Protein AF-A0A7J4LUE6-F1 (afdb_monomer_lite)

pLDDT: mean 76.06, std 13.0, range [49.84, 93.25]

Foldseek 3Di:
DDDDDDDDPVVVVVLVVLCVVVVHPDSVVSVVVVVVVVPPPPPPCVCVVDDDDPCVVCVVVDPPVVPD

Radius of gyration: 22.31 Å; chains: 1; bounding box: 38×34×65 Å

Secondary structure (DSSP, 8-state):
--------HHHHHHHHHHHHHTT-SSHHHHHHHHHHHHSS-----TTTT----HHHHHTTSS-TTTT-

Sequence (68 aa):
MSTTIQVSEPMLQRLKLAREQFEVETYEELLKVLLKKATKPTKSMYGAGGKIDRADLMKDLRDKSDRY

Structure (mmCIF, N/CA/C/O backbone):
data_AF-A0A7J4LUE6-F1
#
_entry.id   AF-A0A7J4LUE6-F1
#
loop_
_atom_site.group_PDB
_atom_site.id
_atom_site.type_symbol
_atom_site.label_atom_id
_atom_site.label_alt_id
_atom_site.label_comp_id
_atom_site.label_asym_id
_atom_site.label_entity_id
_atom_site.label_seq_id
_atom_site.pdbx_PDB_ins_code
_atom_site.Cartn_x
_atom_site.Cartn_y
_atom_site.Cartn_z
_atom_site.occupancy
_atom_site.B_iso_or_equiv
_atom_site.auth_seq_id
_atom_site.auth_comp_id
_atom_site.auth_asym_id
_atom_site.auth_atom_id
_atom_site.pdbx_PDB_model_num
ATOM 1 N N . MET A 1 1 ? -21.010 -2.715 3.036 1.00 60.94 1 MET A N 1
ATOM 2 C CA . MET A 1 1 ? -20.733 -3.933 2.247 1.00 60.94 1 MET A CA 1
ATOM 3 C C . MET A 1 1 ? -19.364 -4.434 2.658 1.00 60.94 1 MET A C 1
ATOM 5 O O . MET A 1 1 ? -18.428 -3.648 2.599 1.00 60.94 1 MET A O 1
ATOM 9 N N . SER A 1 2 ? -19.258 -5.667 3.145 1.00 73.19 2 SER A N 1
ATOM 10 C CA . SER A 1 2 ? -17.970 -6.298 3.438 1.00 73.19 2 SER A CA 1
ATOM 11 C C . SER A 1 2 ? -17.449 -6.967 2.168 1.00 73.19 2 SER A C 1
ATOM 13 O O . SER A 1 2 ? -18.162 -7.742 1.535 1.00 73.19 2 SER A O 1
ATOM 15 N N . THR A 1 3 ? -16.214 -6.652 1.783 1.00 79.00 3 THR A N 1
ATOM 16 C CA . THR A 1 3 ? -15.547 -7.288 0.642 1.00 79.00 3 THR A CA 1
ATOM 17 C C . THR A 1 3 ? -14.511 -8.259 1.180 1.00 79.00 3 THR A C 1
ATOM 19 O O . THR A 1 3 ? -13.537 -7.848 1.807 1.00 79.00 3 THR A O 1
ATOM 22 N N . THR A 1 4 ? -14.713 -9.552 0.943 1.00 84.00 4 THR A N 1
ATOM 23 C CA . THR A 1 4 ? -13.717 -10.573 1.277 1.00 84.00 4 THR A CA 1
ATOM 24 C C . THR A 1 4 ? -12.685 -10.651 0.160 1.00 84.00 4 THR A C 1
ATOM 26 O O . THR A 1 4 ? -13.039 -10.780 -1.009 1.00 84.00 4 THR A O 1
ATOM 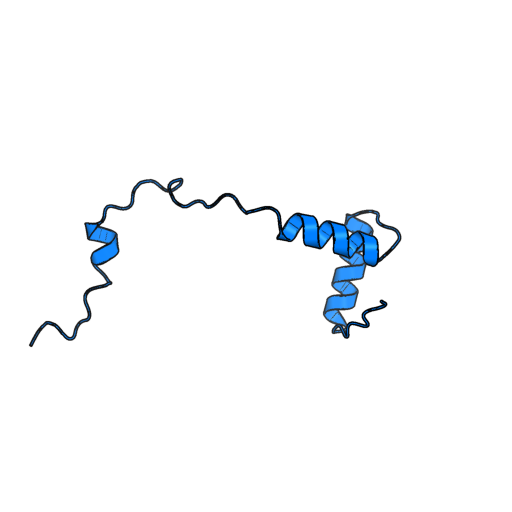29 N N . ILE A 1 5 ? -11.403 -10.579 0.518 1.00 83.19 5 ILE A N 1
ATOM 30 C CA . ILE A 1 5 ? -10.288 -10.643 -0.429 1.00 83.19 5 ILE A CA 1
ATOM 31 C C . ILE A 1 5 ? -9.437 -11.855 -0.072 1.00 83.19 5 ILE A C 1
ATOM 33 O O . ILE A 1 5 ? -9.044 -12.026 1.081 1.00 83.19 5 ILE A O 1
ATOM 37 N N . GLN A 1 6 ? -9.143 -12.690 -1.064 1.00 87.94 6 GLN A N 1
ATOM 38 C CA . GLN A 1 6 ? -8.185 -13.778 -0.913 1.00 87.94 6 GLN A CA 1
ATOM 39 C C . GLN A 1 6 ? -6.780 -13.245 -1.185 1.00 87.94 6 GLN A C 1
ATOM 41 O O . GLN A 1 6 ? -6.535 -12.598 -2.203 1.00 87.94 6 GLN A O 1
ATOM 46 N N . VAL A 1 7 ? -5.856 -13.510 -0.267 1.00 87.12 7 VAL A N 1
ATOM 47 C CA . VAL A 1 7 ? -4.451 -13.115 -0.386 1.00 87.12 7 VAL A CA 1
ATOM 48 C C . VAL A 1 7 ? -3.559 -14.331 -0.203 1.00 87.12 7 VAL A C 1
ATOM 50 O O . VAL A 1 7 ? -3.885 -15.242 0.555 1.00 87.12 7 VAL A O 1
ATOM 53 N N . SER A 1 8 ? -2.425 -14.343 -0.897 1.00 92.50 8 SER A N 1
ATOM 54 C CA . SER A 1 8 ? -1.421 -15.388 -0.720 1.00 92.50 8 SER A CA 1
ATOM 55 C C . SER A 1 8 ? -0.731 -15.264 0.645 1.00 92.50 8 SER A C 1
ATOM 57 O O . SER A 1 8 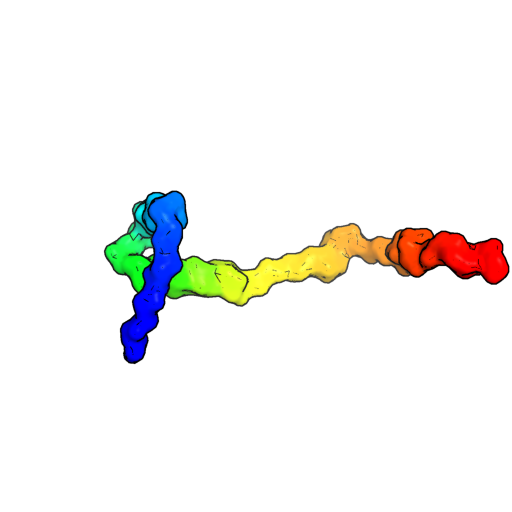? -0.596 -14.166 1.194 1.00 92.50 8 SER A O 1
ATOM 59 N N . GLU A 1 9 ? -0.246 -16.382 1.191 1.00 90.00 9 GLU A N 1
ATOM 60 C CA . GLU A 1 9 ? 0.466 -16.400 2.479 1.00 90.00 9 GLU A CA 1
ATOM 61 C C . GLU A 1 9 ? 1.670 -15.439 2.539 1.00 90.00 9 GLU A C 1
ATOM 63 O O . GLU A 1 9 ? 1.795 -14.714 3.533 1.00 90.00 9 GLU A O 1
ATOM 68 N N . PRO A 1 10 ? 2.517 -15.317 1.492 1.00 93.25 10 PRO A N 1
ATOM 69 C CA . PRO A 1 10 ? 3.614 -14.350 1.505 1.00 93.25 10 PRO A CA 1
ATOM 70 C C . PRO A 1 10 ? 3.120 -12.902 1.587 1.00 93.25 10 PRO A C 1
ATOM 72 O O . PRO A 1 10 ? 3.760 -12.049 2.204 1.00 93.25 10 PRO A O 1
ATOM 75 N N . MET A 1 11 ? 1.967 -12.606 0.981 1.00 88.44 11 MET A N 1
ATOM 76 C CA . MET A 1 11 ? 1.375 -11.273 1.036 1.00 88.44 11 MET A CA 1
ATOM 77 C C . MET A 1 11 ? 0.831 -10.964 2.434 1.00 88.44 11 MET A C 1
ATOM 79 O O . MET A 1 11 ? 0.997 -9.847 2.921 1.00 88.44 11 MET A O 1
ATOM 83 N N . LEU A 1 12 ? 0.264 -11.959 3.122 1.00 89.75 12 LEU A N 1
ATOM 84 C CA . LEU A 1 12 ? -0.174 -11.817 4.511 1.00 89.75 12 LEU A CA 1
ATOM 85 C C . LEU A 1 12 ? 0.996 -11.450 5.440 1.00 89.75 12 LEU A C 1
ATOM 87 O O . LEU A 1 12 ? 0.857 -10.568 6.286 1.00 89.75 12 LEU A O 1
ATOM 91 N N . GLN A 1 13 ? 2.161 -12.082 5.264 1.00 91.25 13 GLN A N 1
ATOM 92 C CA . GLN A 1 13 ? 3.363 -11.752 6.042 1.00 91.25 13 GLN A CA 1
ATOM 93 C C . GLN A 1 13 ? 3.807 -10.303 5.808 1.00 91.25 13 GLN A C 1
ATOM 95 O O . GLN A 1 13 ? 4.082 -9.575 6.760 1.00 91.25 13 GLN A O 1
ATOM 100 N N . ARG A 1 14 ? 3.796 -9.847 4.550 1.00 90.75 14 ARG A N 1
ATOM 101 C CA . ARG A 1 14 ? 4.111 -8.451 4.209 1.00 90.75 14 ARG A CA 1
ATOM 102 C C . ARG A 1 14 ? 3.124 -7.463 4.826 1.00 90.75 14 ARG A C 1
ATOM 104 O O . ARG A 1 14 ? 3.546 -6.412 5.295 1.00 90.75 14 ARG A O 1
ATOM 111 N N . LEU A 1 15 ? 1.833 -7.795 4.858 1.00 89.00 15 LEU A N 1
ATOM 112 C CA . LEU A 1 15 ? 0.814 -6.953 5.492 1.00 89.00 15 LEU A CA 1
ATOM 113 C C . LEU A 1 15 ? 1.003 -6.859 7.010 1.00 89.00 15 LEU A C 1
ATOM 115 O O . LEU A 1 15 ? 0.797 -5.785 7.566 1.00 89.00 15 LEU A O 1
ATOM 119 N N . LYS A 1 16 ? 1.438 -7.936 7.677 1.00 89.50 16 LYS A N 1
ATOM 120 C CA . LYS A 1 16 ? 1.783 -7.904 9.109 1.00 89.50 16 LYS A CA 1
ATOM 121 C C . LYS A 1 16 ? 2.959 -6.968 9.390 1.00 89.50 16 LYS A C 1
ATOM 123 O O . LYS A 1 16 ? 2.835 -6.093 10.238 1.00 89.50 16 LYS A O 1
ATOM 128 N N . LEU A 1 17 ? 4.041 -7.090 8.619 1.00 91.25 17 LEU A N 1
ATOM 129 C CA . LEU A 1 17 ? 5.205 -6.202 8.738 1.00 91.25 17 LEU A CA 1
ATOM 130 C C . LEU A 1 17 ? 4.835 -4.740 8.462 1.00 91.25 17 LEU A C 1
ATOM 132 O O . LEU A 1 17 ? 5.243 -3.837 9.183 1.00 91.25 17 LEU A O 1
ATOM 136 N N . ALA A 1 18 ? 4.017 -4.499 7.435 1.00 88.44 18 ALA A N 1
ATOM 137 C CA . ALA A 1 18 ? 3.537 -3.160 7.126 1.00 88.44 18 ALA A CA 1
ATOM 138 C C . ALA A 1 18 ? 2.650 -2.596 8.249 1.00 88.44 18 ALA A C 1
ATOM 140 O O . ALA A 1 18 ? 2.699 -1.400 8.521 1.00 88.44 18 ALA A O 1
ATOM 141 N N . ARG A 1 19 ? 1.868 -3.443 8.927 1.00 91.12 19 ARG A N 1
ATOM 142 C CA . ARG A 1 19 ? 1.053 -3.035 10.074 1.00 91.12 19 ARG A CA 1
ATOM 143 C C . ARG A 1 19 ? 1.915 -2.526 11.228 1.00 91.12 19 ARG A C 1
ATOM 145 O O . ARG A 1 19 ? 1.612 -1.476 11.780 1.00 91.12 19 ARG A O 1
ATOM 152 N N . GLU A 1 20 ? 2.994 -3.239 11.541 1.00 90.25 20 GLU A N 1
ATOM 153 C CA . GLU A 1 20 ? 3.973 -2.825 12.554 1.00 90.25 20 GLU A CA 1
ATOM 154 C C . GLU A 1 20 ? 4.683 -1.531 12.143 1.00 90.25 20 GLU A C 1
ATOM 156 O O . GLU A 1 20 ? 4.788 -0.604 12.937 1.00 90.25 20 GLU A O 1
ATOM 161 N N . GLN A 1 21 ? 5.092 -1.421 10.877 1.00 89.88 21 GLN A N 1
ATOM 162 C CA . GLN A 1 21 ? 5.786 -0.240 10.359 1.00 89.88 21 GLN A CA 1
ATOM 163 C C . GLN A 1 21 ? 4.935 1.039 10.391 1.00 89.88 21 GLN A C 1
ATOM 165 O O . GLN A 1 21 ? 5.479 2.136 10.522 1.00 89.88 21 GLN A O 1
ATOM 170 N N . PHE A 1 22 ? 3.621 0.919 10.193 1.00 87.44 22 PHE A N 1
ATOM 171 C CA . PHE A 1 22 ? 2.700 2.058 10.193 1.00 87.44 22 PHE A CA 1
ATOM 172 C C . PHE A 1 22 ? 1.962 2.248 11.520 1.00 87.44 22 PHE A C 1
ATOM 174 O O . PHE A 1 22 ? 1.14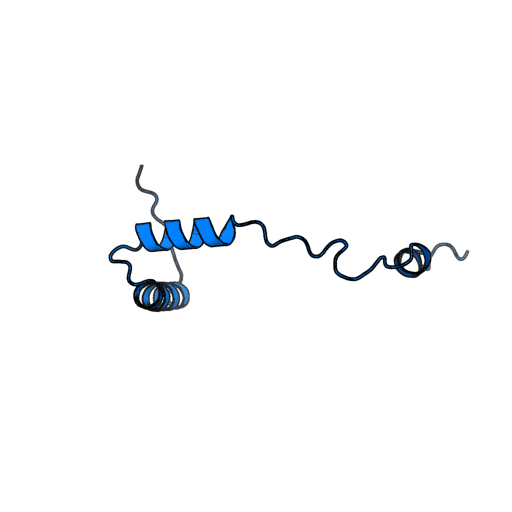8 3.164 11.592 1.00 87.44 22 PHE A O 1
ATOM 181 N N . GLU A 1 23 ? 2.246 1.418 12.531 1.00 89.44 23 GLU A N 1
ATOM 182 C CA . GLU A 1 23 ? 1.637 1.475 13.869 1.00 89.44 23 GLU A CA 1
ATOM 183 C C . GLU A 1 23 ? 0.099 1.538 13.827 1.00 89.44 23 GLU A C 1
ATOM 185 O O . GLU A 1 23 ? -0.537 2.287 14.563 1.00 89.44 23 GLU A O 1
ATOM 190 N N . VAL A 1 24 ? -0.518 0.762 12.928 1.00 89.69 24 VAL A N 1
ATOM 191 C CA . VAL A 1 24 ? -1.982 0.723 12.768 1.00 89.69 24 VAL A CA 1
ATOM 192 C C . VAL A 1 24 ? -2.578 -0.522 13.415 1.00 89.69 24 VAL A C 1
ATOM 194 O O . VAL A 1 24 ? -2.029 -1.620 13.312 1.00 89.69 24 VAL A O 1
ATOM 197 N N . GLU A 1 25 ? -3.730 -0.378 14.062 1.00 84.69 25 GLU A N 1
ATOM 198 C CA . GLU A 1 25 ? -4.363 -1.477 14.800 1.00 84.69 25 GLU A CA 1
ATOM 199 C C . GLU A 1 25 ? -5.074 -2.449 13.846 1.00 84.69 25 GLU A C 1
ATOM 201 O O .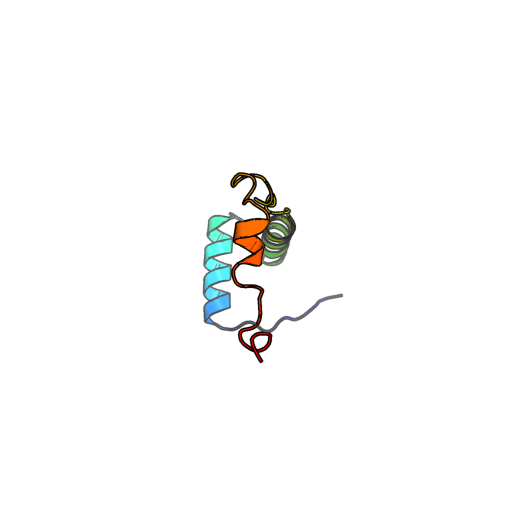 GLU A 1 25 ? -5.006 -3.677 14.007 1.00 84.69 25 GLU A O 1
ATOM 206 N N . THR A 1 26 ? -5.698 -1.912 12.791 1.00 88.56 26 THR A N 1
ATOM 207 C CA . THR A 1 26 ? -6.526 -2.686 11.858 1.00 88.56 26 THR A CA 1
ATOM 208 C C . THR A 1 26 ? -5.940 -2.773 10.445 1.00 88.56 26 THR A C 1
ATOM 210 O O . THR A 1 26 ? -5.265 -1.871 9.944 1.00 88.56 26 THR A O 1
ATOM 213 N N . TYR A 1 27 ? -6.245 -3.869 9.740 1.00 86.88 27 TYR A N 1
ATOM 214 C CA . TYR A 1 27 ? -5.882 -4.006 8.323 1.00 86.88 27 TYR A CA 1
ATOM 215 C C . TYR A 1 27 ? -6.637 -3.016 7.425 1.00 86.88 27 TYR A C 1
ATOM 217 O O . TYR A 1 27 ? -6.125 -2.634 6.375 1.00 86.88 27 TYR A O 1
ATOM 225 N N . GLU A 1 28 ? -7.828 -2.569 7.825 1.00 85.88 28 GLU A N 1
ATOM 226 C CA . GLU A 1 28 ? -8.584 -1.564 7.073 1.00 85.88 28 GLU A CA 1
ATOM 227 C C . GLU A 1 28 ? -7.873 -0.207 7.065 1.00 85.88 28 GLU A C 1
ATOM 229 O O . GLU A 1 28 ? -7.783 0.447 6.023 1.00 85.88 28 GLU A O 1
ATOM 234 N N . GLU A 1 29 ? -7.322 0.211 8.205 1.00 85.81 29 GLU A N 1
ATOM 235 C CA . GLU A 1 29 ? -6.519 1.432 8.307 1.00 85.81 29 GLU A CA 1
ATOM 236 C C . GLU A 1 29 ? -5.239 1.325 7.489 1.00 85.81 29 GLU A C 1
ATOM 238 O O . GLU A 1 29 ? -4.916 2.246 6.733 1.00 85.81 29 GLU A O 1
ATOM 243 N N . LEU A 1 30 ? -4.566 0.172 7.555 1.00 88.88 30 LEU A N 1
ATOM 244 C CA . LEU A 1 30 ? -3.403 -0.103 6.718 1.00 88.88 30 LEU A CA 1
ATOM 245 C C . LEU A 1 30 ? -3.741 0.062 5.230 1.00 88.88 30 LEU A C 1
ATOM 247 O O . LEU A 1 30 ? -3.026 0.754 4.505 1.00 88.88 30 LEU A O 1
ATOM 251 N N . LEU A 1 31 ? -4.852 -0.519 4.771 1.00 87.62 31 LEU A N 1
ATOM 252 C CA . LEU A 1 31 ? -5.292 -0.407 3.379 1.00 87.62 31 LEU A CA 1
ATOM 253 C C . LEU A 1 31 ? -5.599 1.044 2.992 1.00 87.62 31 LEU A C 1
ATOM 255 O O . LEU A 1 31 ? -5.198 1.470 1.910 1.00 87.62 31 LEU A O 1
ATOM 259 N N . LYS A 1 32 ? -6.228 1.840 3.866 1.00 87.12 32 LYS A N 1
ATOM 260 C CA . LYS A 1 32 ? -6.454 3.279 3.616 1.00 87.12 32 LYS A CA 1
ATOM 261 C C . LYS A 1 32 ? -5.138 4.046 3.473 1.00 87.12 32 LYS A C 1
ATOM 263 O O . LYS A 1 32 ? -5.016 4.886 2.577 1.00 87.12 32 LYS A O 1
ATOM 268 N N . VAL A 1 33 ? -4.143 3.752 4.312 1.00 86.94 33 VAL A N 1
ATOM 269 C CA . VAL A 1 33 ? -2.805 4.361 4.229 1.00 86.94 33 VAL A CA 1
ATOM 270 C C . VAL A 1 33 ? -2.115 3.977 2.921 1.00 86.94 33 VAL A C 1
ATOM 272 O O . VAL A 1 33 ? -1.584 4.849 2.228 1.00 86.94 33 VAL A O 1
ATOM 275 N N . LEU A 1 34 ? -2.153 2.694 2.555 1.00 86.50 34 LEU A N 1
ATOM 276 C CA . LEU A 1 34 ? -1.558 2.190 1.318 1.00 86.50 34 LEU A CA 1
ATOM 277 C C . LEU A 1 34 ? -2.234 2.785 0.082 1.00 86.50 34 LEU A C 1
ATOM 279 O O . LEU A 1 34 ? -1.538 3.269 -0.808 1.00 86.50 34 LEU A O 1
ATOM 283 N N . LEU A 1 35 ? -3.567 2.842 0.053 1.00 85.69 35 LEU A N 1
ATOM 284 C CA . LEU A 1 35 ? -4.321 3.472 -1.029 1.00 85.69 35 LEU A CA 1
ATOM 285 C C . LEU A 1 35 ? -3.973 4.952 -1.149 1.00 85.69 35 LEU A C 1
ATOM 287 O O . LEU A 1 35 ? -3.659 5.405 -2.241 1.00 85.69 35 LEU A O 1
ATOM 291 N N . LYS A 1 36 ? -3.929 5.695 -0.037 1.00 85.25 36 LYS A N 1
ATOM 292 C CA . LYS A 1 36 ? -3.527 7.110 -0.039 1.00 85.25 36 LYS A CA 1
ATOM 293 C C . LYS A 1 36 ? -2.093 7.313 -0.535 1.00 85.25 36 LYS A C 1
ATOM 295 O O . LYS A 1 36 ? -1.791 8.356 -1.105 1.00 85.25 36 LYS A O 1
ATOM 300 N N . LYS A 1 37 ? -1.189 6.360 -0.299 1.00 80.50 37 LYS A N 1
ATOM 301 C CA . LYS A 1 37 ? 0.181 6.405 -0.832 1.00 80.50 37 LYS A CA 1
ATOM 302 C C . LYS A 1 37 ? 0.234 6.063 -2.317 1.00 80.50 37 LYS A C 1
ATOM 304 O O . LYS A 1 37 ? 0.951 6.740 -3.041 1.00 80.50 37 LYS A O 1
ATOM 309 N N . ALA A 1 38 ? -0.528 5.067 -2.759 1.00 78.75 38 ALA A N 1
ATOM 310 C CA . ALA A 1 38 ? -0.598 4.659 -4.158 1.00 78.75 38 ALA A CA 1
ATOM 311 C C . ALA A 1 38 ? -1.282 5.714 -5.043 1.00 78.75 38 ALA A C 1
ATOM 313 O O . ALA A 1 38 ? -0.883 5.910 -6.185 1.00 78.75 38 ALA A O 1
ATOM 314 N N . THR A 1 39 ? -2.286 6.420 -4.513 1.00 72.56 39 THR A N 1
ATOM 315 C CA . THR A 1 39 ? -3.009 7.480 -5.232 1.00 72.56 39 THR A CA 1
ATOM 316 C C . THR A 1 39 ? -2.301 8.825 -5.215 1.00 72.56 39 THR A C 1
ATOM 318 O O . THR A 1 39 ? -2.711 9.722 -5.953 1.00 72.56 39 THR A O 1
ATOM 321 N N . LYS A 1 40 ? -1.240 9.005 -4.413 1.00 68.00 40 LYS A N 1
ATOM 322 C CA . LYS A 1 40 ? -0.390 10.188 -4.559 1.00 68.00 40 LYS A CA 1
ATOM 323 C C . LYS A 1 40 ? 0.252 10.113 -5.942 1.00 68.00 40 LYS A C 1
ATOM 325 O O . LYS A 1 40 ? 1.024 9.182 -6.171 1.00 68.00 40 LYS A O 1
ATOM 330 N N . PRO A 1 41 ? -0.023 11.069 -6.849 1.00 61.94 41 PRO A N 1
ATOM 331 C CA . PRO A 1 41 ? 0.646 11.085 -8.132 1.00 61.94 41 PRO A CA 1
ATOM 332 C C . PRO A 1 41 ? 2.141 11.201 -7.853 1.00 61.94 41 PRO A C 1
ATOM 334 O O . PRO A 1 41 ? 2.611 12.196 -7.292 1.00 61.94 41 PRO A O 1
ATOM 337 N N . THR A 1 42 ? 2.896 10.166 -8.210 1.00 63.81 42 THR A N 1
ATOM 338 C CA . THR A 1 42 ? 4.337 10.302 -8.380 1.00 63.81 42 THR A CA 1
ATOM 339 C C . THR A 1 42 ? 4.519 11.456 -9.346 1.00 63.81 42 THR A C 1
ATOM 341 O O . THR A 1 42 ? 3.985 11.393 -10.456 1.00 63.81 42 THR A O 1
ATOM 344 N N . LYS A 1 43 ? 5.177 12.542 -8.908 1.00 59.50 43 LYS A N 1
ATOM 345 C CA . LYS A 1 43 ? 5.477 13.669 -9.795 1.00 59.50 43 LYS A CA 1
ATOM 346 C C . LYS A 1 43 ? 6.076 13.072 -11.056 1.00 59.50 43 LYS A C 1
ATOM 348 O O . LYS A 1 43 ? 7.106 12.403 -10.993 1.00 59.50 43 LYS A O 1
ATOM 353 N N . SER A 1 44 ? 5.372 13.248 -12.166 1.00 60.03 44 SER A N 1
ATOM 354 C CA . SER A 1 44 ? 5.861 12.802 -13.451 1.00 60.03 44 SER A CA 1
ATOM 355 C C . SER A 1 44 ? 7.214 13.471 -13.658 1.00 60.03 44 SER A C 1
ATOM 357 O O . SER A 1 44 ? 7.304 14.696 -13.649 1.00 60.03 44 SER A O 1
ATOM 359 N N . MET A 1 45 ? 8.274 12.678 -13.803 1.00 62.25 45 MET A N 1
ATOM 360 C CA . MET A 1 45 ? 9.599 13.194 -14.164 1.00 62.25 45 MET A CA 1
ATOM 361 C C . MET A 1 45 ? 9.644 13.619 -15.643 1.00 62.25 45 MET A C 1
ATOM 363 O O . MET A 1 45 ? 10.706 13.958 -16.163 1.00 62.25 45 MET A O 1
ATOM 367 N N . TYR A 1 46 ? 8.496 13.613 -16.330 1.00 57.62 46 TYR A N 1
ATOM 368 C CA . TYR A 1 46 ? 8.346 14.102 -17.690 1.00 57.62 46 TYR A CA 1
ATOM 369 C C . TYR A 1 46 ? 8.642 15.607 -17.716 1.00 57.62 46 TYR A C 1
ATOM 371 O O . TYR A 1 46 ? 7.888 16.419 -17.186 1.00 57.62 46 TYR A O 1
ATOM 379 N N . GLY A 1 47 ? 9.802 15.955 -18.276 1.00 57.12 47 GLY A N 1
ATOM 380 C CA . GLY A 1 47 ? 10.350 17.315 -18.304 1.00 57.12 47 GLY A CA 1
ATOM 381 C C . GLY A 1 47 ? 11.417 17.622 -17.243 1.00 57.12 47 GLY A C 1
ATOM 382 O O . GLY A 1 47 ? 12.119 18.617 -17.394 1.00 57.12 47 GLY A O 1
ATOM 383 N N . ALA A 1 48 ? 11.602 16.780 -16.217 1.00 60.16 48 ALA A N 1
ATOM 384 C CA . ALA A 1 48 ? 12.654 16.965 -15.205 1.00 60.16 48 ALA A CA 1
ATOM 385 C C . ALA A 1 48 ? 14.034 16.453 -15.672 1.00 60.16 48 ALA A C 1
ATOM 387 O O . ALA A 1 48 ? 15.059 16.940 -15.208 1.00 60.16 48 ALA A O 1
ATOM 388 N N . GLY A 1 49 ? 14.063 15.503 -16.614 1.00 59.97 49 GLY A N 1
ATOM 389 C CA . GLY A 1 49 ? 15.285 14.918 -17.188 1.00 59.97 49 GLY A CA 1
ATOM 390 C C . GLY A 1 49 ? 15.918 15.708 -18.341 1.00 59.97 49 GLY A C 1
ATOM 391 O O . GLY A 1 49 ? 16.684 15.134 -19.107 1.00 59.97 49 GLY A O 1
ATOM 392 N N . GLY A 1 50 ? 15.587 16.994 -18.497 1.00 61.22 50 GLY A N 1
ATOM 393 C CA . GLY A 1 50 ? 15.980 17.778 -19.669 1.00 61.22 50 GLY A CA 1
ATOM 394 C C . GLY A 1 50 ? 15.151 17.427 -20.910 1.00 61.22 50 GLY A C 1
ATOM 395 O O . GLY A 1 50 ? 14.536 16.365 -21.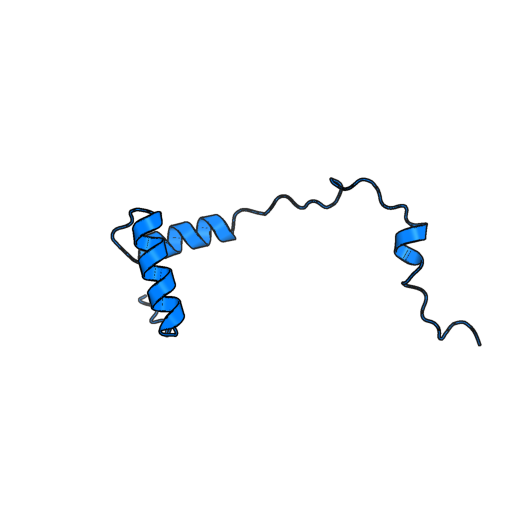008 1.00 61.22 50 GLY A O 1
ATOM 396 N N . LYS A 1 51 ? 15.071 18.364 -21.859 1.00 67.50 51 LYS A N 1
ATOM 397 C CA . LYS A 1 51 ? 14.406 18.129 -23.144 1.00 67.50 51 LYS A CA 1
ATOM 398 C C . LYS A 1 51 ? 15.287 17.171 -23.946 1.00 67.50 51 LYS A C 1
ATOM 400 O O . LYS A 1 51 ? 16.326 17.592 -24.440 1.00 67.50 51 LYS A O 1
ATOM 405 N N . ILE A 1 52 ? 14.894 15.904 -24.049 1.00 66.94 52 ILE A N 1
ATOM 406 C CA . ILE A 1 52 ? 15.463 15.008 -25.061 1.00 66.94 52 ILE A CA 1
ATOM 407 C C . ILE A 1 52 ? 15.086 15.609 -26.413 1.00 66.94 52 ILE A C 1
ATOM 409 O O . ILE A 1 52 ? 13.914 15.935 -26.638 1.00 66.94 52 ILE A O 1
ATOM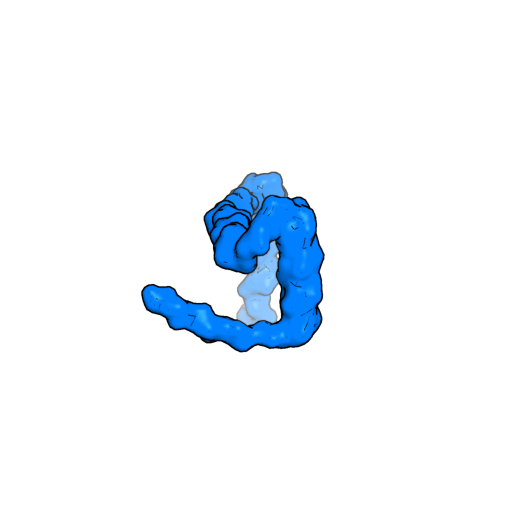 413 N N . ASP A 1 53 ? 16.078 15.828 -27.272 1.00 66.56 53 ASP A N 1
ATOM 414 C CA . ASP A 1 53 ? 15.828 16.431 -28.570 1.00 66.56 53 ASP A CA 1
ATOM 415 C C . ASP A 1 53 ? 14.966 15.487 -29.416 1.00 66.56 53 ASP A C 1
ATOM 417 O O . ASP A 1 53 ? 15.099 14.258 -29.372 1.00 66.56 53 ASP A O 1
ATOM 421 N N . ARG A 1 54 ? 14.033 16.054 -30.180 1.00 65.75 54 ARG A N 1
ATOM 422 C CA . ARG A 1 54 ? 13.011 15.272 -30.894 1.00 65.75 54 ARG A CA 1
ATOM 423 C C . ARG A 1 54 ? 13.643 14.321 -31.918 1.00 65.75 54 ARG A C 1
ATOM 425 O O . ARG A 1 54 ? 13.060 13.282 -32.218 1.00 65.75 54 ARG A O 1
ATOM 432 N N . ALA A 1 55 ? 14.828 14.666 -32.421 1.00 68.88 55 ALA A N 1
ATOM 433 C CA . ALA A 1 55 ? 15.618 13.839 -33.326 1.00 68.88 55 ALA A CA 1
ATOM 434 C C . ALA A 1 55 ? 16.107 12.535 -32.671 1.00 68.88 55 ALA A C 1
ATOM 436 O O . ALA A 1 55 ? 16.009 11.479 -33.293 1.00 68.88 55 ALA A O 1
ATOM 437 N N . ASP A 1 56 ? 16.557 12.585 -31.414 1.00 70.12 56 ASP A N 1
ATOM 438 C CA . ASP A 1 56 ? 17.032 11.400 -30.691 1.00 70.12 56 ASP A CA 1
ATOM 439 C C . ASP A 1 56 ? 15.877 10.474 -30.302 1.00 70.12 56 ASP A C 1
ATOM 441 O O . ASP A 1 56 ? 16.002 9.257 -30.407 1.00 70.12 56 ASP A O 1
ATOM 445 N N . LEU A 1 57 ? 14.717 11.039 -29.950 1.00 69.38 57 LEU A N 1
ATOM 446 C CA . LEU A 1 57 ? 13.507 10.258 -29.670 1.00 69.38 57 LEU A CA 1
ATOM 447 C C . LEU A 1 57 ? 13.008 9.494 -30.913 1.00 69.38 57 LEU A C 1
ATOM 449 O O . LEU A 1 57 ? 12.492 8.386 -30.801 1.00 69.38 57 LEU A O 1
ATOM 453 N N . MET A 1 58 ? 13.152 10.089 -32.102 1.00 71.00 58 MET A N 1
ATOM 454 C CA . MET A 1 58 ? 12.670 9.529 -33.372 1.00 71.00 58 MET A CA 1
ATOM 455 C C . MET A 1 58 ? 13.669 8.594 -34.062 1.00 71.00 58 MET A C 1
ATOM 457 O O . MET A 1 58 ? 13.306 7.928 -35.032 1.00 71.00 58 MET A O 1
ATOM 461 N N . LYS A 1 59 ? 14.915 8.528 -33.582 1.00 67.25 59 LYS A N 1
ATOM 462 C CA . LYS A 1 59 ? 15.994 7.740 -34.193 1.00 67.25 59 LYS A CA 1
ATOM 463 C C . LYS A 1 59 ? 15.684 6.240 -34.242 1.00 67.25 59 LYS A C 1
ATOM 465 O O . LYS A 1 59 ? 16.001 5.595 -35.239 1.00 67.25 59 LYS A O 1
ATOM 470 N N . ASP A 1 60 ? 15.007 5.730 -33.215 1.00 63.97 60 ASP A N 1
ATOM 471 C CA . ASP A 1 60 ? 14.662 4.309 -33.079 1.00 63.97 60 ASP A CA 1
ATOM 472 C C . ASP A 1 60 ? 13.202 3.994 -33.455 1.00 63.97 60 ASP A C 1
ATOM 474 O O . ASP A 1 60 ? 12.810 2.832 -33.481 1.00 63.97 60 ASP A O 1
ATOM 478 N N . LEU A 1 61 ? 12.398 5.014 -33.785 1.00 66.31 61 LEU A N 1
ATOM 479 C CA . LEU A 1 61 ? 11.005 4.858 -34.237 1.00 66.31 61 LEU A CA 1
ATOM 480 C C . LEU A 1 61 ? 10.886 4.623 -35.748 1.00 66.31 61 LEU A C 1
ATOM 482 O O . LEU A 1 61 ? 9.787 4.425 -36.261 1.00 66.31 61 LEU A O 1
ATOM 486 N N . ARG A 1 62 ? 12.003 4.673 -36.481 1.00 61.25 62 ARG A N 1
ATOM 487 C CA . ARG A 1 62 ? 12.015 4.401 -37.915 1.00 61.25 62 ARG A CA 1
ATOM 488 C C . ARG A 1 62 ? 12.145 2.895 -38.128 1.00 61.25 62 ARG A C 1
ATOM 490 O O . ARG A 1 62 ? 13.236 2.338 -37.986 1.00 61.25 62 ARG A O 1
ATOM 497 N N . ASP A 1 63 ? 11.032 2.247 -38.459 1.00 62.31 63 ASP A N 1
ATOM 498 C CA . ASP A 1 63 ? 11.014 0.821 -38.765 1.00 62.31 63 ASP A CA 1
ATOM 499 C C . ASP A 1 63 ? 12.014 0.498 -39.885 1.00 62.31 63 ASP A C 1
ATOM 501 O O . ASP A 1 63 ? 12.100 1.173 -40.915 1.00 62.31 63 ASP A O 1
ATOM 505 N N . LYS A 1 64 ? 12.804 -0.566 -39.682 1.00 56.50 64 LYS A N 1
ATOM 506 C CA . LYS A 1 64 ? 13.820 -1.038 -40.642 1.00 56.50 64 LYS A CA 1
ATOM 507 C C . LYS A 1 64 ? 13.235 -1.400 -42.019 1.00 56.50 64 LYS A C 1
ATOM 509 O O . LYS A 1 64 ? 14.017 -1.602 -42.945 1.00 56.50 64 LYS A O 1
ATOM 514 N N . SER A 1 65 ? 11.912 -1.490 -42.145 1.00 54.62 65 SER A N 1
ATOM 515 C CA . SER A 1 65 ? 11.175 -1.853 -43.357 1.00 54.62 65 SER A CA 1
ATOM 516 C C . SER A 1 65 ? 11.005 -0.720 -44.373 1.00 54.62 65 SER A C 1
ATOM 518 O O . SER A 1 65 ? 10.784 -1.023 -45.536 1.00 54.62 65 SER A O 1
ATOM 520 N N . ASP A 1 66 ? 11.195 0.550 -44.002 1.00 55.81 66 ASP A N 1
ATOM 521 C CA . ASP A 1 66 ? 11.062 1.703 -44.923 1.00 55.81 66 ASP A CA 1
ATOM 522 C C . ASP A 1 66 ? 12.296 1.922 -45.831 1.00 55.81 66 ASP A C 1
ATOM 524 O O . ASP A 1 66 ? 12.542 3.019 -46.337 1.00 55.81 66 ASP A O 1
ATOM 528 N N . ARG A 1 67 ? 13.139 0.894 -45.992 1.00 57.81 67 ARG A N 1
ATOM 529 C CA . ARG A 1 67 ? 14.384 0.935 -46.781 1.00 57.81 67 ARG A CA 1
ATOM 530 C C . ARG A 1 67 ? 14.333 0.151 -48.098 1.00 57.81 67 ARG A C 1
ATOM 532 O O . ARG A 1 67 ? 15.393 -0.068 -48.685 1.00 57.81 67 ARG A O 1
ATOM 539 N N . TYR A 1 68 ? 13.143 -0.227 -48.557 1.00 49.84 68 TYR A N 1
ATOM 540 C CA . TYR A 1 68 ? 12.924 -0.820 -49.879 1.00 49.84 68 TYR A CA 1
ATOM 541 C C . TYR A 1 68 ? 11.934 0.001 -50.694 1.00 49.84 68 TYR A C 1
ATOM 543 O O . TYR A 1 68 ? 10.870 0.347 -50.137 1.00 49.84 68 TYR A O 1
#